Protein AF-A0A840PSQ7-F1 (afdb_monomer_lite)

Structure (mmCIF, N/CA/C/O backbone):
data_AF-A0A840PSQ7-F1
#
_entry.id   AF-A0A840PSQ7-F1
#
loop_
_atom_site.group_PDB
_atom_site.id
_atom_site.type_symbol
_atom_site.label_atom_id
_atom_site.label_alt_id
_atom_site.label_comp_id
_atom_site.label_asym_id
_atom_site.label_entity_id
_atom_site.label_seq_id
_atom_site.pdbx_PDB_ins_code
_atom_site.Cartn_x
_atom_site.Cartn_y
_atom_site.Cartn_z
_atom_site.occupancy
_atom_site.B_iso_or_equiv
_atom_site.auth_seq_id
_atom_site.auth_comp_id
_atom_site.auth_asym_id
_atom_site.auth_atom_id
_atom_site.pdbx_PDB_model_num
ATOM 1 N N . MET A 1 1 ? 10.620 -1.374 19.194 1.00 42.91 1 MET A N 1
ATOM 2 C CA . MET A 1 1 ? 10.360 0.077 19.327 1.00 42.91 1 MET A CA 1
ATOM 3 C C . MET A 1 1 ? 8.868 0.298 19.096 1.00 42.91 1 MET A C 1
ATOM 5 O O . MET A 1 1 ? 8.381 -0.153 18.067 1.00 42.91 1 MET A O 1
ATOM 9 N N . LYS A 1 2 ? 8.120 0.865 20.055 1.00 45.91 2 LYS A N 1
ATOM 10 C CA . LYS A 1 2 ? 6.694 1.184 19.849 1.00 45.91 2 LYS A CA 1
ATOM 11 C C . LYS A 1 2 ? 6.605 2.471 19.014 1.00 45.91 2 LYS A C 1
ATOM 13 O O . LYS A 1 2 ? 7.272 3.433 19.386 1.00 45.91 2 LYS A O 1
ATOM 18 N N . PRO A 1 3 ? 5.863 2.505 17.896 1.00 53.78 3 PRO A N 1
ATOM 19 C CA . PRO A 1 3 ? 5.735 3.720 17.102 1.00 53.78 3 PRO A CA 1
ATOM 20 C C . PRO A 1 3 ? 4.963 4.785 17.888 1.00 53.78 3 PRO A C 1
ATOM 22 O O . PRO A 1 3 ? 3.881 4.505 18.402 1.00 53.78 3 PRO A O 1
ATOM 25 N N . THR A 1 4 ? 5.509 5.997 17.973 1.00 51.12 4 THR A N 1
ATOM 26 C CA . THR A 1 4 ? 4.773 7.164 18.470 1.00 51.12 4 THR A CA 1
ATOM 27 C C . THR A 1 4 ? 4.053 7.806 17.292 1.00 51.12 4 THR A C 1
ATOM 29 O O . THR A 1 4 ? 4.684 8.280 16.346 1.00 51.12 4 THR A O 1
ATOM 32 N N . TYR A 1 5 ? 2.727 7.789 17.337 1.00 56.97 5 TYR A N 1
ATOM 33 C CA . TYR A 1 5 ? 1.858 8.344 16.309 1.00 56.97 5 TYR A CA 1
ATOM 34 C C . TYR A 1 5 ? 1.599 9.822 16.590 1.00 56.97 5 TYR A C 1
ATOM 36 O O . TYR A 1 5 ? 0.785 10.160 17.443 1.00 56.97 5 TYR A O 1
ATOM 44 N N . ILE A 1 6 ? 2.301 10.709 15.890 1.00 54.34 6 ILE A N 1
ATOM 45 C CA . ILE A 1 6 ? 2.011 12.145 15.922 1.00 54.34 6 ILE A CA 1
ATOM 46 C C . ILE A 1 6 ? 1.045 12.435 14.766 1.00 54.34 6 ILE A C 1
ATOM 48 O O . ILE A 1 6 ? 1.429 12.284 13.609 1.00 54.34 6 ILE A O 1
ATOM 52 N N . GLY A 1 7 ? -0.194 12.831 15.078 1.00 54.59 7 GLY A N 1
ATOM 53 C CA . GLY A 1 7 ? -1.147 13.360 14.090 1.00 54.59 7 GLY A CA 1
ATOM 54 C C . GLY A 1 7 ? -2.231 12.409 13.563 1.00 54.59 7 GLY A C 1
ATOM 55 O O . GLY A 1 7 ? -2.845 12.733 12.550 1.00 54.59 7 GLY A O 1
ATOM 56 N N . PHE A 1 8 ? -2.503 11.270 14.211 1.00 61.69 8 PHE A N 1
ATOM 57 C CA . PHE A 1 8 ? -3.609 10.381 13.813 1.00 61.69 8 PHE A CA 1
ATOM 58 C C . PHE A 1 8 ? -4.731 10.413 14.855 1.00 61.69 8 PHE A C 1
ATOM 60 O O . PHE A 1 8 ? -4.539 9.992 15.992 1.00 61.69 8 PHE A O 1
ATOM 67 N N . ASN A 1 9 ? -5.905 10.914 14.454 1.00 66.06 9 ASN A N 1
ATOM 68 C CA . ASN A 1 9 ? -7.104 10.974 15.303 1.00 66.06 9 ASN A CA 1
ATOM 69 C C . ASN A 1 9 ? -7.813 9.614 15.437 1.00 66.06 9 ASN A C 1
ATOM 71 O O . ASN A 1 9 ? -8.768 9.488 16.198 1.00 66.06 9 ASN A O 1
ATOM 75 N N . THR A 1 10 ? -7.376 8.603 14.683 1.00 72.19 10 THR A N 1
ATOM 76 C CA . THR A 1 10 ? -7.947 7.254 14.675 1.00 72.19 10 THR A CA 1
ATOM 77 C C . THR A 1 10 ? -6.831 6.214 14.600 1.00 72.19 10 THR A C 1
ATOM 79 O O . THR A 1 10 ? -5.722 6.499 14.139 1.00 72.19 10 THR A O 1
ATOM 82 N N . GLN A 1 11 ? -7.108 4.995 15.073 1.00 80.31 11 GLN A N 1
ATOM 83 C CA . GLN A 1 11 ? -6.159 3.892 14.957 1.00 80.31 11 GLN A CA 1
ATOM 84 C C . GLN A 1 11 ? -6.110 3.419 13.490 1.00 80.31 11 GLN A C 1
ATOM 86 O O . GLN A 1 11 ? -7.147 3.003 12.968 1.00 80.31 11 GLN A O 1
ATOM 91 N N . PRO A 1 12 ? -4.947 3.467 12.812 1.00 84.69 12 PRO A N 1
ATOM 92 C CA . PRO A 1 12 ? -4.828 2.961 11.449 1.00 84.69 12 PRO A CA 1
ATOM 93 C C . PRO A 1 12 ? -4.983 1.439 11.419 1.00 84.69 12 PRO A C 1
ATOM 95 O O . PRO A 1 12 ? -4.686 0.761 12.398 1.00 84.69 12 PRO A O 1
ATOM 98 N N . TYR A 1 13 ? -5.403 0.901 10.278 1.00 88.62 13 TYR A N 1
ATOM 99 C CA . TYR A 1 13 ? -5.439 -0.535 10.008 1.00 88.62 13 TYR A CA 1
ATOM 100 C C . TYR A 1 13 ? -4.048 -1.062 9.621 1.00 88.62 13 TYR A C 1
ATOM 102 O O . TYR A 1 13 ? -3.581 -2.062 10.169 1.00 88.62 13 TYR A O 1
ATOM 110 N N . ALA A 1 14 ? -3.350 -0.359 8.724 1.00 90.81 14 ALA A N 1
ATOM 111 C CA . ALA A 1 14 ? -1.995 -0.703 8.300 1.00 90.81 14 ALA A CA 1
ATOM 112 C C . ALA A 1 14 ? -1.193 0.529 7.848 1.00 90.81 14 ALA A C 1
ATOM 114 O O . ALA A 1 14 ? -1.751 1.563 7.487 1.00 90.81 14 ALA A O 1
ATOM 115 N N . ILE A 1 15 ? 0.135 0.408 7.846 1.00 90.88 15 ILE A N 1
ATOM 116 C CA . ILE A 1 15 ? 1.057 1.348 7.200 1.00 90.88 15 ILE A CA 1
ATOM 117 C C . ILE A 1 15 ? 1.904 0.572 6.197 1.00 90.88 15 ILE A C 1
ATOM 119 O O . ILE A 1 15 ? 2.529 -0.430 6.546 1.00 90.88 15 ILE A O 1
ATOM 123 N N . ILE A 1 16 ? 1.966 1.075 4.969 1.00 91.56 16 ILE A N 1
ATOM 124 C CA . ILE A 1 16 ? 2.835 0.570 3.908 1.00 91.56 16 ILE A CA 1
ATOM 125 C C . ILE A 1 16 ? 4.017 1.522 3.770 1.00 91.56 16 ILE A C 1
ATOM 127 O O . ILE A 1 16 ? 3.836 2.734 3.662 1.00 91.56 16 ILE A O 1
ATOM 131 N N . VAL A 1 17 ? 5.235 0.991 3.779 1.00 91.00 17 VAL A N 1
ATOM 132 C CA . VAL A 1 17 ? 6.464 1.767 3.589 1.00 91.00 17 VAL A CA 1
ATOM 133 C C . VAL A 1 17 ? 7.086 1.385 2.256 1.00 91.00 17 VAL A C 1
ATOM 135 O O . VAL A 1 17 ? 7.633 0.291 2.134 1.00 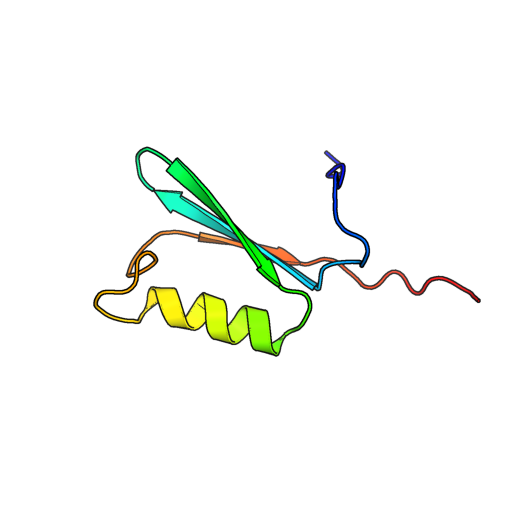91.00 17 VAL A O 1
ATOM 138 N N . TRP A 1 18 ? 7.030 2.299 1.291 1.00 90.44 18 TRP A N 1
ATOM 139 C CA . TRP A 1 18 ? 7.651 2.171 -0.026 1.00 90.44 18 TRP A CA 1
ATOM 140 C C . TRP A 1 18 ? 9.111 2.625 0.038 1.00 90.44 18 TRP A C 1
ATOM 142 O O . TRP A 1 18 ? 9.416 3.707 0.555 1.00 90.44 18 TRP A O 1
ATOM 152 N N . GLN A 1 19 ? 10.018 1.791 -0.467 1.00 84.88 19 GLN A N 1
ATOM 153 C CA . GLN A 1 19 ? 11.454 2.049 -0.479 1.00 84.88 19 GLN A CA 1
ATOM 154 C C . GLN A 1 19 ? 11.909 2.447 -1.882 1.00 84.88 19 GLN A C 1
ATOM 156 O O . GLN A 1 19 ? 12.103 1.594 -2.741 1.00 84.88 19 GLN A O 1
ATOM 161 N N . PHE A 1 20 ? 12.136 3.741 -2.095 1.00 80.75 20 PHE A N 1
ATOM 162 C CA . PHE A 1 20 ? 12.902 4.216 -3.244 1.00 80.75 20 PHE A CA 1
ATOM 163 C C . PHE A 1 20 ? 14.368 4.367 -2.849 1.00 80.75 20 PHE A C 1
ATOM 165 O O . PHE A 1 20 ? 14.662 4.642 -1.682 1.00 80.75 20 PHE A O 1
ATOM 172 N N . GLU A 1 21 ? 15.280 4.292 -3.823 1.00 76.44 21 GLU A N 1
ATOM 173 C CA . GLU A 1 21 ? 16.728 4.441 -3.594 1.00 76.44 21 GLU A CA 1
ATOM 174 C C . GLU A 1 21 ? 17.103 5.714 -2.816 1.00 76.44 21 GLU A C 1
ATOM 176 O O . GLU A 1 21 ? 18.144 5.759 -2.166 1.00 76.44 21 GLU A O 1
ATOM 181 N N . LYS A 1 22 ? 16.253 6.751 -2.856 1.00 66.19 22 LYS A N 1
ATOM 182 C CA . LYS A 1 22 ? 16.519 8.046 -2.214 1.00 66.19 22 LYS A CA 1
ATOM 183 C C . LYS A 1 22 ? 15.439 8.541 -1.256 1.00 66.19 22 LYS A C 1
ATOM 185 O O . LYS A 1 22 ? 15.722 9.450 -0.488 1.00 66.19 22 LYS A O 1
ATOM 190 N N . ASN A 1 23 ? 14.230 7.974 -1.266 1.00 70.50 23 ASN A N 1
ATOM 191 C CA . ASN A 1 23 ? 13.122 8.469 -0.446 1.00 70.50 23 ASN A CA 1
ATOM 192 C C . ASN A 1 23 ? 12.252 7.329 0.083 1.00 70.50 23 ASN A C 1
ATOM 194 O O . ASN A 1 23 ? 11.749 6.499 -0.668 1.00 70.50 23 ASN A O 1
ATOM 198 N N . ARG A 1 24 ? 12.040 7.309 1.401 1.00 79.38 24 ARG A N 1
ATOM 199 C CA . ARG A 1 24 ? 11.063 6.416 2.0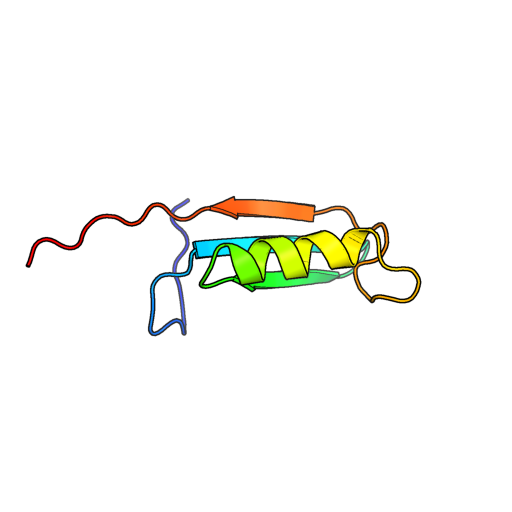30 1.00 79.38 24 ARG A CA 1
ATOM 200 C C . ARG A 1 24 ? 9.733 7.145 2.111 1.00 79.38 24 ARG A C 1
ATOM 202 O O . ARG A 1 24 ? 9.616 8.126 2.843 1.00 79.38 24 ARG A O 1
ATOM 209 N N . SER A 1 25 ? 8.735 6.646 1.398 1.00 81.44 25 SER A N 1
ATOM 210 C CA . SER A 1 25 ? 7.372 7.176 1.451 1.00 81.44 25 SER A CA 1
ATOM 211 C C . SER A 1 25 ? 6.478 6.208 2.209 1.00 81.44 25 SER A C 1
ATOM 213 O O . SER A 1 25 ? 6.626 4.993 2.097 1.00 81.44 25 SER A O 1
ATOM 215 N N . LYS A 1 26 ? 5.555 6.741 3.009 1.00 85.25 26 LYS A N 1
ATOM 216 C CA . LYS A 1 26 ? 4.616 5.938 3.795 1.00 85.25 26 LYS A CA 1
ATOM 217 C C . LYS A 1 26 ? 3.198 6.185 3.300 1.00 85.25 26 LYS A C 1
ATOM 219 O O . LYS A 1 26 ? 2.830 7.332 3.065 1.00 85.25 26 LYS A O 1
ATOM 224 N N . THR A 1 27 ? 2.412 5.125 3.201 1.00 86.94 27 THR A N 1
ATOM 225 C CA . THR A 1 27 ? 0.969 5.170 2.961 1.00 86.94 27 THR A CA 1
ATOM 226 C 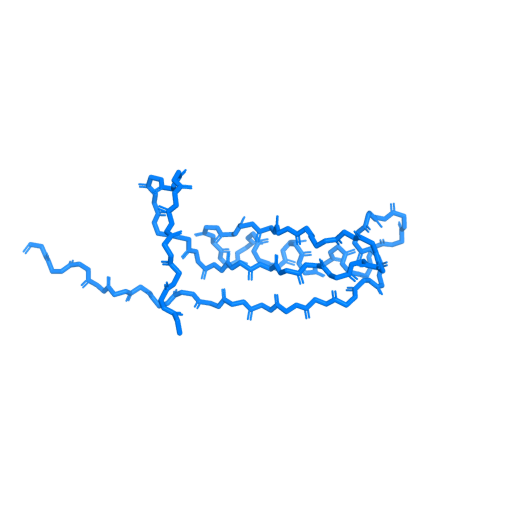C . THR A 1 27 ? 0.271 4.623 4.198 1.00 86.94 27 THR A C 1
ATOM 228 O O . THR A 1 27 ? 0.675 3.588 4.725 1.00 86.94 27 THR A O 1
ATOM 231 N N . ILE A 1 28 ? -0.744 5.329 4.686 1.00 89.19 28 ILE A N 1
ATOM 232 C CA . ILE A 1 28 ? -1.523 4.936 5.863 1.00 89.19 28 ILE A CA 1
ATOM 233 C C . ILE A 1 28 ? -2.877 4.451 5.368 1.00 89.19 28 ILE A C 1
ATOM 235 O O . ILE A 1 28 ? -3.503 5.135 4.564 1.00 89.19 28 ILE A O 1
ATOM 239 N N . CYS A 1 29 ? -3.305 3.291 5.848 1.00 90.00 29 CYS A N 1
ATOM 240 C CA . CYS A 1 29 ? -4.584 2.685 5.513 1.00 90.00 29 CYS A CA 1
ATOM 241 C C . CYS A 1 29 ? -5.400 2.547 6.801 1.00 90.00 29 CYS A C 1
ATOM 243 O O . CYS A 1 29 ? -4.911 1.991 7.785 1.00 90.00 29 CYS A O 1
ATOM 245 N N . TYR A 1 30 ? -6.636 3.030 6.799 1.00 89.31 30 TYR A N 1
ATOM 246 C CA . TYR A 1 30 ? -7.601 2.929 7.898 1.00 89.31 30 TYR A CA 1
ATOM 247 C C . TYR A 1 30 ? -8.575 1.759 7.721 1.00 89.31 30 TYR A C 1
ATOM 249 O O . TYR A 1 30 ? -9.281 1.393 8.660 1.00 89.31 30 TYR A O 1
ATOM 257 N N . SER A 1 31 ? -8.581 1.132 6.544 1.00 90.88 31 SER A N 1
ATOM 258 C CA . SER A 1 31 ? -9.373 -0.059 6.240 1.00 90.88 31 SER A CA 1
ATOM 259 C C . SER A 1 31 ? -8.582 -1.083 5.423 1.00 90.88 31 SER A C 1
ATOM 261 O O . SER A 1 31 ? -7.552 -0.774 4.818 1.00 90.88 31 SER A O 1
ATOM 263 N N . GLU A 1 32 ? -9.093 -2.312 5.380 1.00 91.50 32 GLU A N 1
ATOM 264 C CA . GLU A 1 32 ? -8.550 -3.371 4.527 1.00 91.50 32 GLU A CA 1
ATOM 265 C C . GLU A 1 32 ? -8.683 -3.034 3.035 1.00 91.50 32 GLU A C 1
ATOM 267 O O . GLU A 1 32 ? -7.752 -3.258 2.268 1.00 91.50 32 GLU A O 1
ATOM 272 N N . ALA A 1 33 ? -9.790 -2.407 2.626 1.00 93.38 33 ALA A N 1
ATOM 273 C CA . ALA A 1 33 ? -9.996 -1.981 1.241 1.00 93.38 33 ALA A CA 1
ATOM 274 C C . ALA A 1 33 ? -8.954 -0.942 0.786 1.00 93.38 33 ALA A C 1
ATOM 276 O O . ALA A 1 33 ? -8.447 -1.015 -0.338 1.00 93.38 33 ALA A O 1
ATOM 277 N N . GLU A 1 34 ? -8.588 -0.005 1.665 1.00 92.06 34 GLU A N 1
ATOM 278 C CA . GLU A 1 34 ? -7.517 0.962 1.401 1.00 92.06 34 GLU A CA 1
ATOM 279 C C . GLU A 1 34 ? -6.153 0.281 1.269 1.00 92.06 34 GLU A C 1
ATOM 281 O O . GLU A 1 34 ? -5.383 0.638 0.377 1.00 92.06 34 GLU A O 1
ATOM 286 N N . LEU A 1 35 ? -5.866 -0.720 2.111 1.00 92.81 35 LEU A N 1
ATOM 287 C CA . LEU A 1 35 ? -4.647 -1.520 1.991 1.00 92.81 35 LEU A CA 1
ATOM 288 C C . LEU A 1 35 ? -4.583 -2.212 0.627 1.00 92.81 35 LEU A C 1
ATOM 290 O O . LEU A 1 35 ? -3.584 -2.071 -0.074 1.00 92.81 35 LEU A O 1
ATOM 294 N N . GLN A 1 36 ? -5.639 -2.926 0.232 1.00 94.44 36 GLN A N 1
ATOM 295 C CA . GLN A 1 36 ? -5.660 -3.652 -1.042 1.00 94.44 36 GLN A CA 1
ATOM 296 C C . GLN A 1 36 ? -5.514 -2.705 -2.237 1.00 94.44 36 GLN A C 1
ATOM 298 O O . GLN A 1 36 ? -4.750 -2.979 -3.163 1.00 94.44 36 GLN A O 1
ATOM 303 N N . SER A 1 37 ? -6.174 -1.547 -2.180 1.00 92.75 37 SER A N 1
ATOM 304 C CA . SER A 1 37 ? -6.054 -0.512 -3.212 1.00 92.75 37 SER A CA 1
ATOM 305 C C . SER A 1 37 ? -4.627 0.030 -3.310 1.00 92.75 37 SER A C 1
ATOM 307 O O . SER A 1 37 ? -4.111 0.221 -4.407 1.00 92.75 37 SER A O 1
ATOM 309 N N . ALA A 1 38 ? -3.959 0.249 -2.176 1.00 91.25 38 ALA A N 1
ATOM 310 C CA . ALA A 1 38 ? -2.580 0.718 -2.156 1.00 91.25 38 ALA A CA 1
ATOM 311 C C . ALA A 1 38 ? -1.586 -0.357 -2.630 1.00 91.25 38 ALA A C 1
ATOM 313 O O . ALA A 1 38 ? -0.651 -0.027 -3.355 1.00 91.25 38 ALA A O 1
ATOM 314 N N . LEU A 1 39 ? -1.798 -1.633 -2.290 1.00 92.50 39 LEU A N 1
ATOM 315 C CA . LEU A 1 39 ? -0.978 -2.747 -2.781 1.00 92.50 39 LEU A CA 1
ATOM 316 C C . LEU A 1 39 ? -1.112 -2.939 -4.295 1.00 92.50 39 LEU A C 1
ATOM 318 O O . LEU A 1 39 ? -0.119 -3.218 -4.964 1.00 92.50 39 LEU A O 1
ATOM 322 N N . ALA A 1 40 ? -2.303 -2.720 -4.858 1.00 92.38 40 ALA A N 1
ATOM 323 C CA . ALA A 1 40 ? -2.522 -2.802 -6.301 1.00 92.38 40 ALA A CA 1
ATOM 324 C C . ALA A 1 40 ? -1.646 -1.812 -7.095 1.00 92.38 40 ALA A C 1
ATOM 326 O O . ALA A 1 40 ? -1.257 -2.109 -8.226 1.00 92.38 40 ALA A O 1
ATOM 327 N N . ARG A 1 41 ? -1.256 -0.682 -6.485 1.00 89.75 41 ARG A N 1
ATOM 328 C CA . ARG A 1 41 ? -0.378 0.329 -7.102 1.00 89.75 41 ARG A CA 1
ATOM 329 C C . ARG A 1 41 ? 1.020 -0.201 -7.429 1.00 89.75 41 ARG A C 1
ATOM 331 O O . ARG A 1 41 ? 1.636 0.281 -8.372 1.00 89.75 41 ARG A O 1
ATOM 338 N N . TYR A 1 42 ? 1.492 -1.233 -6.723 1.00 87.69 42 TYR A N 1
ATOM 339 C CA . TYR A 1 42 ? 2.764 -1.898 -7.027 1.00 87.69 42 TYR A CA 1
ATOM 340 C C . TYR A 1 42 ? 2.799 -2.489 -8.445 1.00 87.69 42 TYR A C 1
ATOM 342 O O . TYR A 1 42 ? 3.840 -2.482 -9.097 1.00 87.69 42 TYR A O 1
ATOM 350 N N . ASN A 1 43 ? 1.655 -2.969 -8.938 1.00 87.12 43 ASN A N 1
ATOM 351 C CA . ASN A 1 43 ? 1.535 -3.626 -10.239 1.00 87.12 43 ASN A CA 1
ATOM 352 C C . ASN A 1 43 ? 0.894 -2.732 -11.309 1.00 87.12 43 ASN A C 1
ATOM 354 O O . ASN A 1 43 ? 0.584 -3.226 -12.388 1.00 87.12 43 ASN A O 1
ATOM 358 N N . ALA A 1 44 ? 0.669 -1.446 -11.026 1.00 90.06 44 ALA A N 1
ATOM 359 C CA . ALA A 1 44 ? 0.024 -0.515 -11.945 1.00 90.06 44 ALA A CA 1
ATOM 360 C C . ALA A 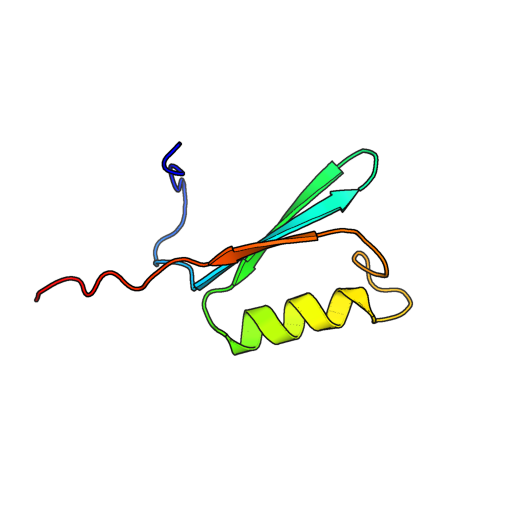1 44 ? 1.078 0.248 -12.771 1.00 90.06 44 ALA A C 1
ATOM 362 O O . ALA A 1 44 ? 1.745 1.128 -12.222 1.00 90.06 44 ALA A O 1
ATOM 363 N N . PRO A 1 45 ? 1.263 -0.054 -14.074 1.00 89.88 45 PRO A N 1
ATOM 364 C CA . PRO A 1 45 ? 2.258 0.633 -14.891 1.00 89.88 45 PRO A CA 1
ATOM 365 C C . PRO A 1 45 ? 1.999 2.142 -14.925 1.00 89.88 45 PRO A C 1
ATOM 367 O O . PRO A 1 45 ? 0.879 2.580 -15.181 1.00 89.88 45 PRO A O 1
ATOM 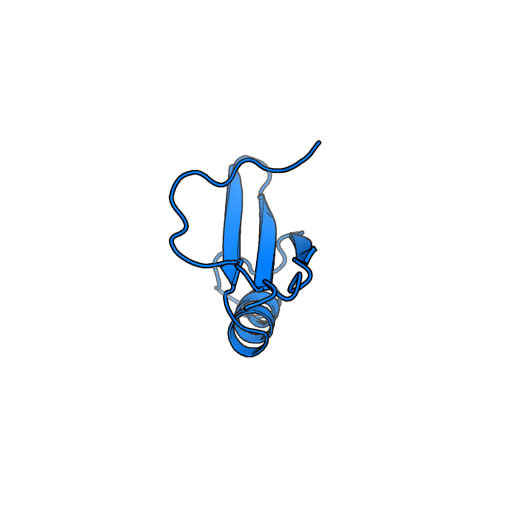370 N N . GLY A 1 46 ? 3.041 2.934 -14.669 1.00 86.81 46 GLY A N 1
ATOM 371 C CA . GLY A 1 46 ? 2.950 4.396 -14.602 1.00 86.81 46 GLY A CA 1
ATOM 372 C C . GLY A 1 46 ? 2.544 4.959 -13.235 1.00 86.81 46 GLY A C 1
ATOM 373 O O . GLY A 1 46 ? 2.585 6.176 -13.059 1.00 86.81 46 GLY A O 1
ATOM 374 N N . ASP A 1 47 ? 2.204 4.117 -12.253 1.00 89.56 47 ASP A N 1
ATOM 375 C CA . ASP A 1 47 ? 2.030 4.565 -10.870 1.00 89.56 47 ASP A CA 1
ATOM 376 C C . ASP A 1 47 ? 3.388 4.883 -10.225 1.00 89.56 47 ASP A C 1
ATOM 378 O O . ASP A 1 47 ? 4.397 4.230 -10.491 1.00 89.56 47 ASP A O 1
ATOM 382 N N . LEU A 1 48 ? 3.402 5.862 -9.319 1.00 85.50 48 LEU A N 1
ATOM 383 C CA . LEU A 1 48 ? 4.571 6.207 -8.512 1.00 85.50 48 LEU A CA 1
ATOM 384 C C . LEU A 1 48 ? 5.165 4.991 -7.783 1.00 85.50 48 LEU A C 1
ATOM 386 O O . LEU A 1 48 ? 6.379 4.920 -7.629 1.00 85.50 48 LEU A O 1
ATOM 390 N N . TYR A 1 49 ? 4.331 4.055 -7.325 1.00 87.25 49 TYR A N 1
ATOM 391 C CA . TYR A 1 49 ? 4.760 2.871 -6.576 1.00 87.25 49 TYR A CA 1
ATOM 392 C C . TYR A 1 49 ? 4.992 1.629 -7.450 1.00 87.25 49 TYR A C 1
ATOM 394 O O . TYR A 1 49 ? 5.242 0.548 -6.911 1.00 87.25 49 TYR A O 1
ATOM 402 N N . TYR A 1 50 ? 4.944 1.768 -8.779 1.00 89.69 50 TYR A N 1
ATOM 403 C CA . TYR A 1 50 ? 5.127 0.659 -9.710 1.00 89.69 50 TYR A CA 1
ATOM 404 C C . TYR A 1 50 ? 6.481 -0.033 -9.514 1.00 89.69 50 TYR A C 1
ATOM 406 O O . TYR A 1 50 ? 7.532 0.597 -9.619 1.00 89.69 50 TYR A O 1
ATOM 414 N N . GLN A 1 51 ? 6.450 -1.339 -9.238 1.00 87.75 51 GLN A N 1
ATOM 415 C CA . GLN A 1 51 ? 7.624 -2.185 -8.990 1.00 87.75 51 GLN A CA 1
ATOM 416 C C . GLN A 1 51 ? 8.516 -1.733 -7.817 1.00 87.75 51 GLN A C 1
ATOM 418 O O . GLN A 1 51 ? 9.657 -2.178 -7.691 1.00 87.75 51 GLN A O 1
ATOM 423 N N . VAL A 1 52 ? 8.001 -0.902 -6.905 1.00 87.00 52 VAL A N 1
ATOM 424 C CA . VAL A 1 52 ? 8.764 -0.398 -5.755 1.00 87.00 52 VAL A CA 1
ATOM 425 C C . VAL A 1 52 ? 8.680 -1.371 -4.572 1.00 87.00 52 VAL A C 1
ATOM 427 O O . VAL A 1 52 ? 7.575 -1.699 -4.126 1.00 87.00 52 VAL A O 1
ATOM 430 N N . PRO A 1 53 ? 9.813 -1.826 -4.002 1.0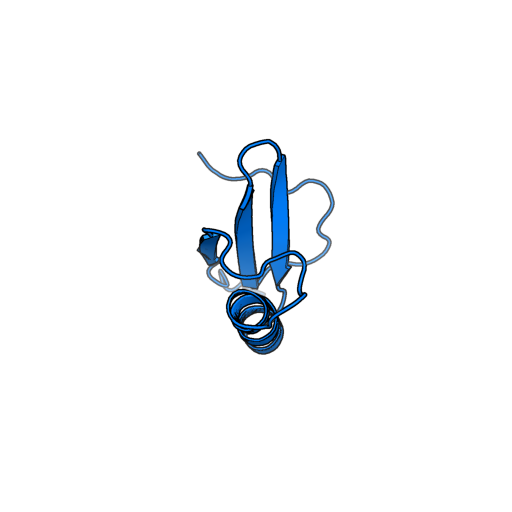0 90.06 53 PRO A N 1
ATOM 431 C CA . PRO A 1 53 ? 9.802 -2.669 -2.811 1.00 90.06 53 PRO A CA 1
ATOM 432 C C . PRO A 1 53 ? 9.058 -2.005 -1.649 1.00 90.06 53 PRO A C 1
ATOM 434 O O . PRO A 1 53 ? 9.211 -0.806 -1.395 1.00 90.06 53 PRO A O 1
ATOM 437 N N . HIS A 1 54 ? 8.280 -2.790 -0.904 1.00 90.62 54 HIS A N 1
ATOM 438 C CA . HIS A 1 54 ? 7.517 -2.281 0.229 1.00 90.62 54 HIS A CA 1
ATOM 439 C C . HIS A 1 54 ? 7.470 -3.242 1.409 1.00 90.62 54 HIS A C 1
ATOM 441 O O . HIS A 1 54 ? 7.678 -4.443 1.274 1.00 90.62 54 HIS A O 1
ATOM 447 N N . ASN A 1 55 ? 7.182 -2.682 2.584 1.00 91.31 55 ASN A N 1
ATOM 448 C CA . ASN A 1 55 ? 6.882 -3.436 3.797 1.00 91.31 55 ASN A CA 1
ATOM 449 C C . ASN A 1 55 ? 5.525 -3.000 4.341 1.00 91.31 55 ASN A C 1
ATOM 451 O O . ASN A 1 55 ? 5.225 -1.805 4.354 1.00 91.31 55 ASN A O 1
ATOM 455 N N . VAL A 1 56 ? 4.730 -3.959 4.814 1.00 91.75 56 VAL A N 1
ATOM 456 C CA . VAL A 1 56 ? 3.414 -3.706 5.411 1.00 91.75 56 VAL A CA 1
ATOM 457 C C . VAL A 1 56 ? 3.485 -3.957 6.911 1.00 91.75 56 VAL A C 1
ATOM 459 O O . VAL A 1 56 ? 3.944 -5.007 7.358 1.00 91.75 56 VAL A O 1
ATOM 462 N N . HIS A 1 57 ? 3.006 -2.994 7.691 1.00 90.12 57 HIS A N 1
ATOM 463 C CA . HIS A 1 57 ? 2.883 -3.092 9.140 1.00 90.12 57 HIS A CA 1
ATOM 464 C C . HIS A 1 57 ? 1.411 -2.978 9.528 1.00 90.12 57 HIS A C 1
ATOM 466 O O . HIS A 1 57 ? 0.814 -1.916 9.363 1.00 90.12 57 HIS A O 1
ATOM 472 N N . TYR A 1 58 ? 0.839 -4.066 10.038 1.00 88.31 58 TYR A N 1
ATOM 473 C CA . TYR A 1 58 ? -0.541 -4.109 10.518 1.00 88.31 58 TYR A CA 1
ATOM 474 C C . TYR A 1 58 ? -0.643 -3.637 11.965 1.00 88.31 58 TYR A C 1
ATOM 476 O O . TYR A 1 58 ? 0.261 -3.867 12.775 1.00 88.31 58 TYR A O 1
ATOM 484 N N . PHE A 1 59 ? -1.779 -3.034 12.302 1.00 86.00 59 PHE A N 1
ATOM 485 C CA . PHE A 1 59 ? -2.110 -2.656 13.668 1.00 86.00 59 PHE A CA 1
ATOM 486 C C . PHE A 1 59 ? -3.299 -3.474 14.148 1.00 86.00 59 PHE A C 1
ATOM 488 O O . PHE A 1 59 ? -4.394 -3.407 13.594 1.00 86.00 59 PHE A O 1
ATOM 495 N N . ASN A 1 60 ? -3.083 -4.253 15.206 1.00 67.25 60 ASN A N 1
ATOM 496 C CA . ASN A 1 60 ? -4.177 -4.957 15.857 1.00 67.25 60 ASN A CA 1
ATOM 497 C C . ASN A 1 60 ? -5.136 -3.933 16.473 1.00 67.25 60 ASN A C 1
ATOM 499 O O . ASN A 1 60 ? -4.703 -3.055 17.228 1.00 67.25 60 ASN A O 1
ATOM 503 N N . LYS A 1 61 ? -6.438 -4.091 16.197 1.00 58.06 61 LYS A N 1
ATOM 504 C CA . LYS A 1 61 ? -7.510 -3.497 17.001 1.00 58.06 61 LYS A CA 1
ATOM 505 C C . LYS A 1 61 ? -7.348 -4.042 18.417 1.00 58.06 61 LYS A C 1
ATOM 507 O O . LYS A 1 61 ? -7.788 -5.150 18.710 1.00 58.06 61 LYS A O 1
ATOM 512 N N . VAL A 1 62 ? -6.675 -3.306 19.292 1.00 51.75 62 VAL A N 1
ATOM 513 C CA . VAL A 1 62 ? -6.859 -3.550 20.719 1.00 51.75 62 VAL A CA 1
ATOM 514 C C . VAL A 1 62 ? -8.269 -3.047 20.966 1.00 51.75 62 VAL A C 1
ATOM 516 O O . VAL A 1 62 ? -8.522 -1.857 20.793 1.00 51.75 62 VAL A O 1
ATOM 519 N N . ALA A 1 63 ? -9.205 -3.957 21.237 1.00 45.72 63 ALA A N 1
ATOM 520 C CA . ALA A 1 63 ? -10.533 -3.569 21.681 1.00 45.72 63 ALA A CA 1
ATOM 521 C C . ALA A 1 63 ? -10.335 -2.597 22.847 1.00 45.72 63 ALA A C 1
ATOM 523 O O . ALA A 1 63 ? -9.748 -2.974 23.859 1.00 45.72 63 ALA A O 1
ATOM 524 N N . ILE A 1 64 ? -10.723 -1.337 22.665 1.00 44.59 64 ILE A N 1
ATOM 525 C CA . ILE A 1 64 ? -10.788 -0.388 23.768 1.00 44.59 64 ILE A CA 1
ATOM 526 C C . ILE A 1 64 ? -11.993 -0.868 24.581 1.00 44.59 64 ILE A C 1
ATOM 528 O O . ILE A 1 64 ? -13.100 -0.849 24.034 1.00 44.59 64 ILE A O 1
ATOM 532 N N . PRO A 1 65 ? -11.808 -1.405 25.802 1.00 38.19 65 PRO A N 1
ATOM 533 C CA . PRO A 1 65 ? -12.953 -1.718 26.638 1.00 38.19 65 PRO A CA 1
ATOM 534 C C . PRO A 1 65 ? -13.717 -0.414 26.889 1.00 38.19 65 PRO A C 1
ATOM 536 O O . PRO A 1 65 ? -13.098 0.627 27.119 1.00 38.19 65 PRO A O 1
ATOM 539 N N . ALA A 1 66 ? -15.039 -0.499 26.730 1.00 45.25 66 ALA A N 1
ATOM 540 C CA . ALA A 1 66 ? -15.976 0.597 26.949 1.00 45.25 66 ALA A CA 1
ATOM 541 C C . ALA A 1 66 ? -15.893 1.150 28.378 1.00 45.25 66 ALA A C 1
ATOM 543 O O . ALA A 1 66 ? -15.593 0.353 29.299 1.00 45.25 66 ALA A O 1
#

pLDDT: mean 78.93, std 16.36, range [38.19, 94.44]

Sequence (66 aa):
MKPTYIGFNTQPYAIIVWQFEKNRSKTICYSEAELQSALARYNAPGDLYYQVPHNVHYFNKVAIPA

Organism: Ureibacillus thermosphaericus (NCBI:txid51173)

Radius of gyration: 13.47 Å; chains: 1; bounding box: 33×18×42 Å

Secondary structure (DSSP, 8-state):
-----SS-SS--SEEEEEE-SS-EEEEEESSHHHHHHHHHGGGSTTSTTTT--EEEEE--------

Foldseek 3Di:
DDDDDDPDPDDFFKKKWWDDPPDIDIDTHRDPVSVVVVVVLCCDPPRPNPVTDMDMDGDDPPPPDD